Protein AF-K1T6I7-F1 (afdb_monomer)

Organism: NCBI:txid408170

Radius of gyration: 16.09 Å; Cα contacts (8 Å, |Δi|>4): 151; chains: 1; bounding box: 28×35×46 Å

Mean predicted aligned error: 3.29 Å

pLDDT: mean 95.18, std 3.19, range [79.69, 98.62]

Sequence (117 aa):
MKVIESTAREKKIPLATSESVNIDVIETTLKGSRFMFNGVEIDLPLSGDHQLENAKTALATLDMLRCNSLISITDEQIANGFAKAVNPARLELLSEKPIVLLDGAHNPNGIEALKSA

Nearest PDB structures (foldseek):
  1jbw-assembly1_A  TM=8.223E-01  e=5.815E-05  Lacticaseibacillus casei
  2gc5-assembly1_A  TM=6.948E-01  e=2.358E-05  Lacticaseibacillus casei
  2gc6-assembly1_A  TM=7.105E-01  e=4.213E-05  Lacticaseibacillus casei
  2gca-assembly1_A  TM=7.121E-01  e=5.452E-05  Lacticaseibacillus casei
  2gcb-assembly1_A  TM=6.946E-01  e=3.950E-05  Lacticaseibacillus casei

Secondary structure (DSSP, 8-state):
-HHHHHHHHHTT-----GGGS--EEEEEETTEEEEEETTEEEEE---SHHHHHHHHHHHHHHHHHHHTTS----HHHHHHHHTT---TTSSEEEEETTEEEE----SHHHHHHHHT-

InterPro domains:
  IPR001645 Folylpolyglutamate synthetase [PTHR11136] (1-115)
  IPR036565 Mur-like, catalytic domain superfamily [G3DSA:3.40.1190.10] (1-88)
  IPR036565 Mur-like, catalytic domain superfamily [SSF53623] (3-101)
  IPR036615 Mur ligase, C-terminal domain superfamily [G3DSA:3.90.190.20] (89-117)

Foldseek 3Di:
DVVVVVVCVVVVHDDDALVNFDWAWDDADLQFTWIDGPNDIATARAHFPVVVRVLSRVVRVVVVCVVVVVDDDDVVNVRVVNNPDDDPQCQHFPDVVVTDGGHPDDDPVSVVRVVRD

Structure (mmCIF, N/CA/C/O backbone):
data_AF-K1T6I7-F1
#
_entry.id   AF-K1T6I7-F1
#
loop_
_atom_site.group_PDB
_atom_site.id
_atom_site.type_symbol
_atom_site.label_atom_id
_atom_site.label_alt_id
_atom_site.label_comp_id
_atom_site.label_asym_id
_atom_site.label_entity_id
_atom_site.label_seq_id
_atom_site.pdbx_PDB_ins_code
_atom_site.Cartn_x
_atom_site.Cartn_y
_atom_site.Cartn_z
_atom_site.occupancy
_atom_site.B_iso_or_equiv
_atom_site.auth_seq_id
_atom_site.auth_comp_id
_atom_site.auth_asym_id
_atom_site.auth_atom_id
_atom_site.pdbx_PDB_model_num
ATOM 1 N N . MET A 1 1 ? 3.734 14.876 -11.855 1.00 79.69 1 MET A N 1
ATOM 2 C CA . MET A 1 1 ? 4.332 13.749 -12.600 1.00 79.69 1 MET A CA 1
ATOM 3 C C . MET A 1 1 ? 5.057 14.143 -13.897 1.00 79.69 1 MET A C 1
ATOM 5 O O . MET A 1 1 ? 6.075 13.531 -14.185 1.00 79.69 1 MET A O 1
ATOM 9 N N . LYS A 1 2 ? 4.639 15.198 -14.625 1.00 90.38 2 LYS A N 1
ATOM 10 C CA . LYS A 1 2 ? 5.217 15.614 -15.930 1.00 90.38 2 LYS A CA 1
ATOM 11 C C . LYS A 1 2 ? 6.748 15.558 -16.064 1.00 90.38 2 LYS A C 1
ATOM 13 O O . LYS A 1 2 ? 7.229 15.096 -17.087 1.00 90.38 2 LYS A O 1
ATOM 18 N N . VAL A 1 3 ? 7.502 16.009 -15.056 1.00 95.19 3 VAL A N 1
ATOM 19 C CA . VAL A 1 3 ? 8.980 16.006 -15.093 1.00 95.19 3 VAL A CA 1
ATOM 20 C C . VAL A 1 3 ? 9.553 14.584 -15.123 1.00 95.19 3 VAL A C 1
ATOM 22 O O . VAL A 1 3 ? 10.503 14.322 -15.855 1.00 95.19 3 VAL A O 1
ATOM 25 N N . ILE A 1 4 ? 8.977 13.653 -14.356 1.00 93.69 4 ILE A N 1
ATOM 26 C CA . ILE A 1 4 ? 9.432 12.254 -14.310 1.00 93.69 4 ILE A CA 1
ATOM 27 C C . ILE A 1 4 ? 9.141 11.579 -15.652 1.00 93.69 4 ILE A C 1
ATOM 29 O O . ILE A 1 4 ? 10.037 10.988 -16.247 1.00 93.69 4 ILE A O 1
ATOM 33 N N . GLU A 1 5 ? 7.922 11.741 -16.169 1.00 94.06 5 GLU A N 1
ATOM 34 C CA . GLU A 1 5 ? 7.509 11.194 -17.467 1.00 94.06 5 GLU A CA 1
ATOM 35 C C . GLU A 1 5 ? 8.353 11.735 -18.626 1.00 94.06 5 GLU A C 1
ATOM 37 O O . GLU A 1 5 ? 8.813 10.963 -19.471 1.00 94.06 5 GLU A O 1
ATOM 42 N N . SER A 1 6 ? 8.583 13.053 -18.671 1.00 95.94 6 SER A N 1
ATOM 43 C CA . SER A 1 6 ? 9.397 13.668 -19.722 1.00 95.94 6 SER A CA 1
ATOM 44 C C . SER A 1 6 ? 10.837 13.175 -19.660 1.00 95.94 6 SER A C 1
ATOM 46 O O . SER A 1 6 ? 11.400 12.816 -20.691 1.00 95.94 6 SER A O 1
ATOM 48 N N . THR A 1 7 ? 11.406 13.091 -18.454 1.00 96.88 7 THR A N 1
ATOM 49 C CA . THR A 1 7 ? 12.783 12.626 -18.247 1.00 96.88 7 THR A CA 1
ATOM 50 C C . THR A 1 7 ? 12.937 11.154 -18.620 1.00 96.88 7 THR A C 1
ATOM 52 O O . THR A 1 7 ? 13.898 10.794 -19.296 1.00 96.88 7 THR A O 1
ATOM 55 N N . ALA A 1 8 ? 11.993 10.294 -18.224 1.00 95.50 8 ALA A N 1
ATOM 56 C CA . ALA A 1 8 ? 12.005 8.878 -18.584 1.00 95.50 8 ALA A CA 1
ATOM 57 C C . ALA A 1 8 ? 11.946 8.696 -20.109 1.00 95.50 8 ALA A C 1
ATOM 59 O O . ALA A 1 8 ? 12.750 7.955 -20.676 1.00 95.50 8 ALA A O 1
ATOM 60 N N . ARG A 1 9 ? 11.072 9.452 -20.789 1.00 95.88 9 ARG A N 1
ATOM 61 C CA . ARG A 1 9 ? 10.961 9.448 -22.254 1.00 95.88 9 ARG A CA 1
ATOM 62 C C . ARG A 1 9 ? 12.247 9.912 -22.936 1.00 95.88 9 ARG A C 1
ATOM 64 O O . ARG A 1 9 ? 12.716 9.242 -23.851 1.00 95.88 9 ARG A O 1
ATOM 71 N N . GLU A 1 10 ? 12.819 11.030 -22.492 1.00 97.62 10 GLU A N 1
ATOM 72 C CA . GLU A 1 10 ? 14.065 11.582 -23.036 1.00 97.62 10 GLU A CA 1
ATOM 73 C C . GLU A 1 10 ? 15.227 10.594 -22.887 1.00 97.62 10 GLU A C 1
ATOM 75 O O . GLU A 1 10 ? 15.963 10.335 -23.840 1.00 97.62 10 GLU A O 1
ATOM 80 N N . LYS A 1 11 ? 15.342 9.972 -21.709 1.00 97.25 11 LYS A N 1
ATOM 81 C CA . LYS A 1 11 ? 16.374 8.972 -21.416 1.00 97.25 11 LYS A CA 1
ATOM 82 C C . LYS A 1 11 ? 16.074 7.584 -21.983 1.00 97.25 11 LYS A C 1
ATOM 84 O O . LYS A 1 11 ? 16.916 6.701 -21.850 1.00 97.25 11 LYS A O 1
ATOM 89 N N . LYS A 1 12 ? 14.911 7.387 -22.616 1.00 95.81 12 LYS A N 1
ATOM 90 C CA . LYS A 1 12 ? 14.432 6.093 -23.131 1.00 95.81 12 LYS A CA 1
ATOM 91 C C . LYS A 1 12 ? 14.399 5.001 -22.054 1.00 95.81 12 LYS A C 1
ATOM 93 O O . LYS A 1 12 ? 14.726 3.847 -22.318 1.00 95.81 12 LYS A O 1
ATOM 98 N N . ILE A 1 13 ? 14.014 5.379 -20.838 1.00 93.50 13 ILE A N 1
ATOM 99 C CA . ILE A 1 13 ? 13.862 4.473 -19.698 1.00 93.50 13 ILE A CA 1
ATOM 100 C C . ILE A 1 13 ? 12.371 4.134 -19.558 1.00 93.50 13 ILE A C 1
ATOM 102 O O . ILE A 1 13 ? 11.554 5.058 -19.519 1.00 93.50 13 ILE A O 1
ATOM 106 N N . PRO A 1 14 ? 11.991 2.844 -19.484 1.00 91.31 14 PRO A N 1
ATOM 107 C CA . PRO A 1 14 ? 10.618 2.452 -19.187 1.00 91.31 14 PRO A CA 1
ATOM 108 C C . PRO A 1 14 ? 10.143 3.036 -17.852 1.00 91.31 14 PRO A C 1
ATOM 110 O O . PRO A 1 14 ? 10.898 3.073 -16.882 1.00 91.31 14 PRO A O 1
ATOM 113 N N . LEU A 1 15 ? 8.885 3.465 -17.797 1.00 93.75 15 LEU A N 1
ATOM 114 C CA . LEU A 1 15 ? 8.255 4.005 -16.596 1.00 93.75 15 LEU A CA 1
ATOM 115 C C . LEU A 1 15 ? 6.952 3.248 -16.342 1.00 93.75 15 LEU A C 1
ATOM 117 O O . LEU A 1 15 ? 6.099 3.208 -17.226 1.00 93.75 15 LEU A O 1
ATOM 121 N N . ALA A 1 16 ? 6.805 2.695 -15.141 1.00 94.06 16 ALA A N 1
ATOM 122 C CA . ALA A 1 16 ? 5.530 2.220 -14.616 1.00 94.06 16 ALA A CA 1
ATOM 123 C C . ALA A 1 16 ? 5.057 3.140 -13.484 1.00 94.06 16 ALA A C 1
ATOM 125 O O . ALA A 1 16 ? 5.855 3.816 -12.828 1.00 94.06 16 ALA A O 1
ATOM 126 N N . THR A 1 17 ? 3.749 3.161 -13.267 1.00 94.94 17 THR A N 1
ATOM 127 C CA . THR A 1 17 ? 3.069 3.926 -12.213 1.00 94.94 17 THR A CA 1
ATOM 128 C C . THR A 1 17 ? 2.121 3.006 -11.446 1.00 94.94 17 THR A C 1
ATOM 130 O O . THR A 1 17 ? 1.935 1.853 -11.835 1.00 94.94 17 THR A O 1
ATOM 133 N N . SER A 1 18 ? 1.481 3.497 -10.379 1.00 94.06 18 SER A N 1
ATOM 134 C CA . SER A 1 18 ? 0.440 2.719 -9.691 1.00 94.06 18 SER A CA 1
ATOM 135 C C . SER A 1 18 ? -0.717 2.336 -10.623 1.00 94.06 18 SER A C 1
ATOM 137 O O . SER A 1 18 ? -1.321 1.289 -10.436 1.00 94.06 18 SER A O 1
ATOM 139 N N . GLU A 1 19 ? -0.984 3.119 -11.671 1.00 93.81 19 GLU A N 1
ATOM 140 C CA . GLU A 1 19 ? -1.987 2.817 -12.706 1.00 93.81 19 GLU A CA 1
ATOM 141 C C . GLU A 1 19 ? -1.586 1.651 -13.625 1.00 93.81 19 GLU A C 1
ATOM 143 O O . GLU A 1 19 ? -2.420 1.124 -14.354 1.00 93.81 19 GLU A O 1
ATOM 148 N N . SER A 1 20 ? -0.316 1.232 -13.608 1.00 93.94 20 SER A N 1
ATOM 149 C CA . SER A 1 20 ? 0.156 0.071 -14.379 1.00 93.94 20 SER A CA 1
ATOM 150 C C . SER A 1 20 ? -0.270 -1.267 -13.767 1.00 93.94 20 SER A C 1
ATOM 152 O O . SER A 1 20 ? -0.081 -2.304 -14.398 1.00 93.94 20 SER A O 1
ATOM 154 N N . VAL A 1 21 ? -0.831 -1.250 -12.553 1.00 96.12 21 VAL A N 1
ATOM 155 C CA . VAL A 1 21 ? -1.298 -2.430 -11.824 1.00 96.12 21 VAL A CA 1
ATOM 156 C C . VAL A 1 21 ? -2.748 -2.237 -11.400 1.00 96.12 21 VAL A C 1
ATOM 158 O O . VAL A 1 21 ? -3.125 -1.193 -10.867 1.00 96.12 21 VAL A O 1
ATOM 161 N N . ASN A 1 22 ? -3.545 -3.285 -11.591 1.00 95.88 22 ASN A N 1
ATOM 162 C CA . ASN A 1 22 ? -4.906 -3.361 -11.080 1.00 95.88 22 ASN A CA 1
ATOM 163 C C . ASN A 1 22 ? -4.948 -4.275 -9.856 1.00 95.88 22 ASN A C 1
ATOM 165 O O . ASN A 1 22 ? -4.318 -5.333 -9.842 1.00 95.88 22 ASN A O 1
ATOM 169 N N . ILE A 1 23 ? -5.709 -3.851 -8.853 1.00 97.69 23 ILE A N 1
ATOM 170 C CA . ILE A 1 23 ? -6.059 -4.649 -7.682 1.00 97.69 23 ILE A CA 1
ATOM 171 C C . ILE A 1 23 ? -7.567 -4.555 -7.475 1.00 97.69 23 ILE A C 1
ATOM 173 O O . ILE A 1 23 ? -8.148 -3.490 -7.696 1.00 97.69 23 ILE A O 1
ATOM 177 N N . ASP A 1 24 ? -8.181 -5.636 -7.010 1.00 97.88 24 ASP A N 1
ATOM 178 C CA . ASP A 1 24 ? -9.593 -5.629 -6.626 1.00 97.88 24 ASP A CA 1
ATOM 179 C C . ASP A 1 24 ? -9.684 -5.582 -5.103 1.00 97.88 24 ASP A C 1
ATOM 181 O O . ASP A 1 24 ? -9.374 -6.561 -4.422 1.00 97.88 24 ASP A O 1
ATOM 185 N N . VAL A 1 25 ? -10.060 -4.428 -4.550 1.00 97.88 25 VAL A N 1
ATOM 186 C CA . VAL A 1 25 ? -10.167 -4.249 -3.096 1.00 97.88 25 VAL A CA 1
ATOM 187 C C . VAL A 1 25 ? -11.340 -5.070 -2.563 1.00 97.88 25 VAL A C 1
ATOM 189 O O . VAL A 1 25 ? -12.473 -4.915 -3.014 1.00 97.88 25 VAL A O 1
ATOM 192 N N . ILE A 1 26 ? -11.057 -5.934 -1.589 1.00 97.94 26 ILE A N 1
ATOM 193 C CA . ILE A 1 26 ? -12.041 -6.781 -0.907 1.00 97.94 26 ILE A CA 1
ATOM 194 C C . ILE A 1 26 ? -12.560 -6.067 0.343 1.00 97.94 26 ILE A C 1
ATOM 196 O O . ILE A 1 26 ? -13.765 -6.033 0.587 1.00 97.94 26 ILE A O 1
ATOM 200 N N . GLU A 1 27 ? -11.651 -5.518 1.151 1.00 96.81 27 GLU A N 1
ATOM 201 C CA . GLU A 1 27 ? -11.970 -4.940 2.456 1.00 96.81 27 GLU A CA 1
ATOM 202 C C . GLU A 1 27 ? -10.940 -3.879 2.857 1.00 96.81 27 GLU A C 1
ATOM 204 O O . GLU A 1 27 ? -9.748 -4.049 2.609 1.00 96.81 27 GLU A O 1
ATOM 209 N N . THR A 1 28 ? -11.398 -2.832 3.547 1.00 95.62 28 THR A N 1
ATOM 210 C CA . THR A 1 28 ? -10.549 -1.826 4.199 1.00 95.62 28 THR A CA 1
ATOM 211 C C . THR A 1 28 ? -11.052 -1.594 5.623 1.00 95.62 28 THR A C 1
ATOM 213 O O . THR A 1 28 ? -12.247 -1.401 5.848 1.00 95.62 28 THR A O 1
ATOM 216 N N . THR A 1 29 ? -10.143 -1.608 6.597 1.00 94.75 29 THR A N 1
ATOM 217 C CA . THR A 1 29 ? -10.419 -1.415 8.028 1.00 94.75 29 THR A CA 1
ATOM 218 C C . THR A 1 29 ? -9.336 -0.549 8.682 1.00 94.75 29 THR A C 1
ATOM 220 O O . THR A 1 29 ? -8.295 -0.274 8.087 1.00 94.75 29 THR A O 1
ATOM 223 N N . LEU A 1 30 ? -9.516 -0.202 9.962 1.00 93.12 30 LEU A N 1
ATOM 224 C CA . LEU A 1 30 ? -8.475 0.449 10.776 1.00 93.12 30 LEU A CA 1
ATOM 225 C C . LEU A 1 30 ? -7.241 -0.434 11.042 1.00 93.12 30 LEU A C 1
ATOM 227 O O . LEU A 1 30 ? -6.261 0.045 11.602 1.00 93.12 30 LEU A O 1
ATOM 231 N N . LYS A 1 31 ? -7.289 -1.726 10.696 1.00 93.94 31 LYS A N 1
ATOM 232 C CA . LYS A 1 31 ? -6.171 -2.671 10.864 1.00 93.94 31 LYS A CA 1
ATOM 233 C C . LYS A 1 31 ? -5.418 -2.942 9.565 1.00 93.94 31 LYS A C 1
ATOM 235 O O . LYS A 1 31 ? -4.395 -3.617 9.595 1.00 93.94 31 LYS A O 1
ATOM 240 N N . GLY A 1 32 ? -5.929 -2.454 8.439 1.00 96.00 32 GLY A N 1
ATOM 241 C CA . GLY A 1 32 ? -5.380 -2.752 7.128 1.00 96.00 32 GLY A CA 1
ATOM 242 C C . GLY A 1 32 ? -6.446 -3.009 6.078 1.00 96.00 32 GLY A C 1
ATOM 243 O O . GLY A 1 32 ? -7.638 -2.801 6.311 1.00 96.00 32 GLY A O 1
ATOM 244 N N . SER A 1 33 ? -5.990 -3.480 4.926 1.00 97.31 33 SER A N 1
ATOM 245 C CA . SER A 1 33 ? -6.805 -3.753 3.748 1.00 97.31 33 SER A CA 1
ATOM 246 C C . SER A 1 33 ? -6.520 -5.152 3.201 1.00 97.31 33 SER A C 1
ATOM 248 O O . SER A 1 33 ? -5.421 -5.677 3.374 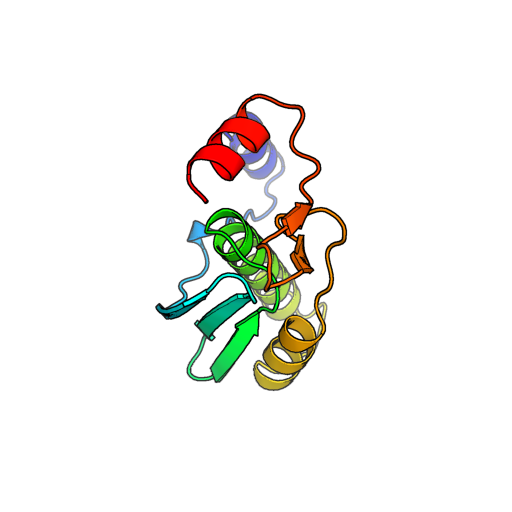1.00 97.31 33 SER A O 1
ATOM 250 N N . ARG A 1 34 ? -7.491 -5.731 2.494 1.00 98.25 34 ARG A N 1
ATOM 251 C CA . ARG A 1 34 ? -7.332 -6.951 1.694 1.00 98.25 34 ARG A CA 1
ATOM 252 C C . ARG A 1 34 ? -7.747 -6.695 0.259 1.00 98.25 34 ARG A C 1
ATOM 254 O O . ARG A 1 34 ? -8.742 -6.010 0.016 1.00 98.25 34 ARG A O 1
ATOM 261 N N . PHE A 1 35 ? -7.003 -7.248 -0.689 1.00 98.44 35 PHE A N 1
ATOM 262 C CA . PHE A 1 35 ? -7.281 -7.089 -2.114 1.00 98.44 35 PHE A CA 1
ATOM 263 C C . PHE A 1 35 ? -6.782 -8.286 -2.931 1.00 98.44 35 PHE A C 1
ATOM 265 O O . PHE A 1 35 ? -5.901 -9.022 -2.492 1.00 98.44 35 PHE A O 1
ATOM 272 N N . MET A 1 36 ? -7.325 -8.467 -4.135 1.00 98.38 36 MET A N 1
ATOM 273 C CA . MET A 1 36 ? -6.840 -9.449 -5.105 1.00 98.38 36 MET A CA 1
ATOM 274 C C . MET A 1 36 ? -5.789 -8.835 -6.026 1.00 98.38 36 MET A C 1
ATOM 276 O O . MET A 1 36 ? -5.961 -7.723 -6.526 1.00 98.38 36 MET A O 1
ATOM 280 N N . PHE A 1 37 ? -4.736 -9.597 -6.308 1.00 97.88 37 PHE A N 1
ATOM 281 C CA . PHE A 1 37 ? -3.733 -9.303 -7.328 1.00 97.88 37 PHE A CA 1
ATOM 282 C C . PHE A 1 37 ? -3.375 -10.600 -8.063 1.00 97.88 37 PHE A C 1
ATOM 284 O O . PHE A 1 37 ? -2.992 -11.581 -7.432 1.00 97.88 37 PHE A O 1
ATOM 291 N N . ASN A 1 38 ? -3.540 -10.630 -9.390 1.00 95.56 38 ASN A N 1
ATOM 292 C CA . ASN A 1 38 ? -3.282 -11.810 -10.233 1.00 95.56 38 ASN A CA 1
ATOM 293 C C . ASN A 1 38 ? -3.939 -13.120 -9.739 1.00 95.56 38 ASN A C 1
ATOM 295 O O . ASN A 1 38 ? -3.395 -14.208 -9.904 1.00 95.56 38 ASN A O 1
ATOM 299 N N . GLY A 1 39 ? -5.127 -13.031 -9.134 1.00 96.56 39 GLY A N 1
ATOM 300 C CA . GLY A 1 39 ? -5.834 -14.197 -8.592 1.00 96.56 39 GLY A CA 1
ATOM 301 C C . GLY A 1 39 ? -5.332 -14.680 -7.226 1.00 96.56 39 GLY A C 1
ATOM 302 O O . GLY A 1 39 ? -5.851 -15.672 -6.719 1.00 96.56 39 GLY A O 1
ATOM 303 N N . VAL A 1 40 ? -4.384 -13.971 -6.610 1.00 97.81 40 VAL A N 1
ATOM 304 C CA . VAL A 1 40 ? -3.907 -14.204 -5.242 1.00 97.81 40 VAL A CA 1
ATOM 305 C C . VAL A 1 40 ? -4.473 -13.126 -4.318 1.00 97.81 40 VAL A C 1
ATOM 307 O O . VAL A 1 40 ? -4.447 -11.939 -4.643 1.00 97.81 40 VAL A O 1
ATOM 310 N N . GLU A 1 41 ? -4.996 -13.539 -3.166 1.00 98.50 41 GLU A N 1
ATOM 311 C CA . GLU A 1 41 ? -5.435 -12.622 -2.112 1.00 98.50 41 GLU A CA 1
ATOM 312 C C . GLU A 1 41 ? -4.221 -12.100 -1.332 1.00 98.50 41 GLU A C 1
ATOM 314 O O . GLU A 1 41 ? -3.339 -12.871 -0.946 1.00 98.50 41 GLU A O 1
ATOM 319 N N . ILE A 1 42 ? -4.168 -10.786 -1.113 1.00 98.62 42 ILE A N 1
ATOM 320 C CA . ILE A 1 42 ? -3.086 -10.105 -0.404 1.00 98.62 42 ILE A CA 1
ATOM 321 C C . ILE A 1 42 ? -3.642 -9.373 0.817 1.00 98.62 42 ILE A C 1
ATOM 323 O O . ILE A 1 42 ? -4.498 -8.494 0.695 1.00 98.62 42 ILE A O 1
ATOM 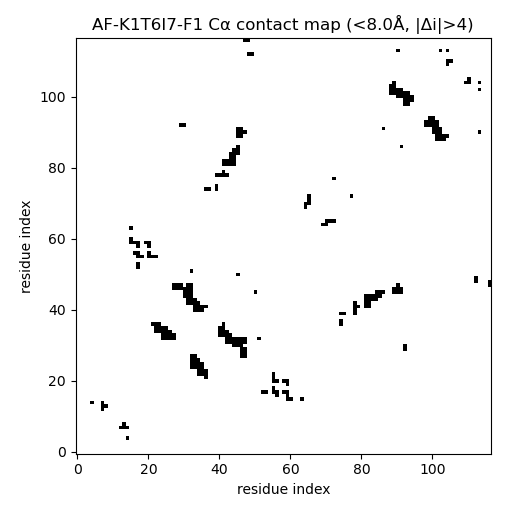327 N N . ASP A 1 43 ? -3.079 -9.696 1.981 1.00 98.44 43 ASP A N 1
ATOM 328 C CA . ASP A 1 43 ? -3.232 -8.935 3.218 1.00 98.44 43 ASP A CA 1
ATOM 329 C C . ASP A 1 43 ? -2.229 -7.776 3.264 1.00 98.44 43 ASP A C 1
ATOM 331 O O . ASP A 1 43 ? -1.016 -7.972 3.156 1.00 98.44 43 ASP A O 1
ATOM 335 N N . LEU A 1 44 ? -2.728 -6.561 3.483 1.00 98.06 44 LEU A N 1
ATOM 336 C CA . LEU A 1 44 ? -1.931 -5.364 3.727 1.00 98.06 44 LEU A CA 1
ATOM 337 C C . LEU A 1 44 ? -2.279 -4.817 5.117 1.00 98.06 44 LEU A C 1
ATOM 339 O O . LEU A 1 44 ? -3.286 -4.121 5.251 1.00 98.06 44 LEU A O 1
ATOM 343 N N . PRO A 1 45 ? -1.457 -5.049 6.155 1.00 96.88 45 PRO A N 1
ATOM 344 C CA . PRO A 1 45 ? -1.723 -4.592 7.523 1.00 96.88 45 PRO A CA 1
ATOM 345 C C . PRO A 1 45 ? -1.433 -3.087 7.715 1.00 96.88 45 PRO A C 1
ATOM 347 O O . PRO A 1 45 ? -0.912 -2.666 8.743 1.00 96.88 45 PRO A O 1
ATOM 350 N N . LEU A 1 46 ? -1.727 -2.270 6.697 1.00 95.50 46 LEU A N 1
ATOM 351 C CA . LEU A 1 46 ? -1.593 -0.815 6.683 1.00 95.50 46 LEU A CA 1
ATOM 352 C C . LEU A 1 46 ? -2.921 -0.213 6.210 1.00 95.50 46 LEU A C 1
ATOM 354 O O . LEU A 1 46 ? -3.428 -0.572 5.145 1.00 95.50 46 LEU A O 1
ATOM 358 N N . SER A 1 47 ? -3.506 0.667 7.017 1.00 92.56 47 SER A N 1
ATOM 359 C CA . SER A 1 47 ? -4.817 1.269 6.756 1.00 92.56 47 SER A CA 1
ATOM 360 C C . SER A 1 47 ? -4.733 2.559 5.940 1.00 92.56 47 SER A C 1
ATOM 362 O O . SER A 1 47 ? -3.727 3.270 5.970 1.00 92.56 47 SER A O 1
ATOM 364 N N . GLY A 1 48 ? -5.837 2.890 5.269 1.00 90.56 48 GLY A N 1
ATOM 365 C CA . GLY A 1 48 ? -6.020 4.117 4.494 1.00 90.56 48 GLY A CA 1
ATOM 366 C C . GLY A 1 48 ? -5.750 3.942 2.999 1.00 90.56 48 GLY A C 1
ATOM 367 O O . GLY A 1 48 ? -4.826 3.239 2.591 1.00 90.56 48 GLY A O 1
ATOM 368 N N . ASP A 1 49 ? -6.528 4.643 2.172 1.00 90.75 49 ASP A N 1
ATOM 369 C CA . ASP A 1 49 ? -6.500 4.517 0.704 1.00 90.75 49 ASP A CA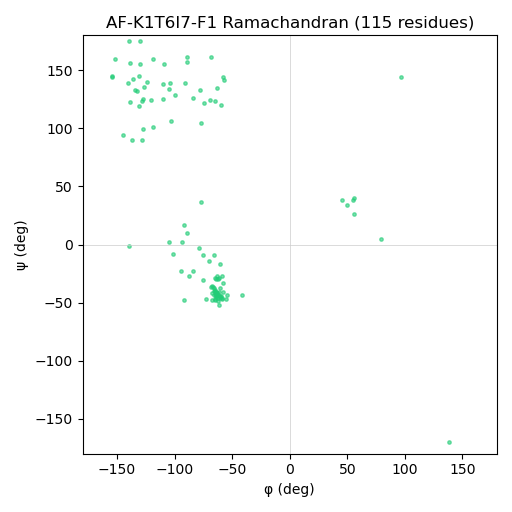 1
ATOM 370 C C . ASP A 1 49 ? -5.121 4.802 0.098 1.00 90.75 49 ASP A C 1
ATOM 37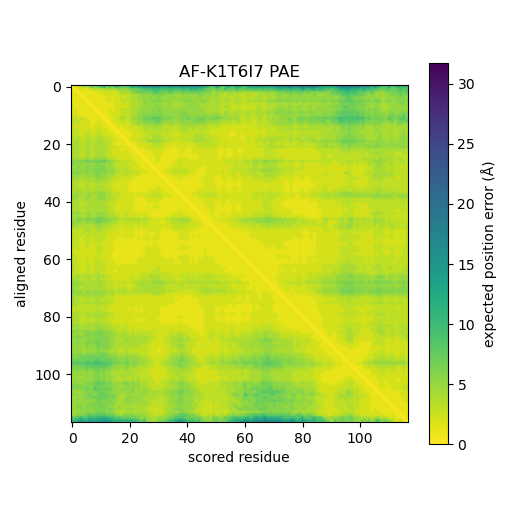2 O O . ASP A 1 49 ? -4.692 4.180 -0.873 1.00 90.75 49 ASP A O 1
ATOM 376 N N . HIS A 1 50 ? -4.365 5.707 0.717 1.00 90.50 50 HIS A N 1
ATOM 377 C CA . HIS A 1 50 ? -3.004 6.012 0.291 1.00 90.50 50 HIS A CA 1
ATOM 378 C C . HIS A 1 50 ? -2.054 4.807 0.428 1.00 90.50 50 HIS A C 1
ATOM 380 O O . HIS A 1 50 ? -1.083 4.710 -0.322 1.00 90.50 50 HIS A O 1
ATOM 386 N N . GLN A 1 51 ? -2.319 3.873 1.350 1.00 93.69 51 GLN A N 1
ATOM 387 C CA . GLN A 1 51 ? -1.528 2.647 1.478 1.00 93.69 51 GLN A CA 1
ATOM 388 C C . GLN A 1 51 ? -1.846 1.640 0.372 1.00 93.69 51 GLN A C 1
ATOM 390 O O . GLN A 1 51 ? -0.935 0.943 -0.071 1.00 93.69 51 GLN A O 1
ATOM 395 N N . LEU A 1 52 ? -3.077 1.615 -0.149 1.00 95.88 52 LEU A N 1
ATOM 396 C CA . LEU A 1 52 ? -3.412 0.843 -1.350 1.00 95.88 52 LEU A CA 1
ATOM 397 C C . LEU A 1 52 ? -2.679 1.390 -2.586 1.00 95.88 52 LEU A C 1
ATOM 399 O O . LEU A 1 52 ? -2.126 0.618 -3.368 1.00 95.88 52 LEU A O 1
ATOM 403 N N . GLU A 1 53 ? -2.572 2.714 -2.733 1.00 95.00 53 GLU A N 1
ATOM 404 C CA . GLU A 1 53 ? -1.771 3.322 -3.810 1.00 95.00 53 GLU A CA 1
ATOM 405 C C . GLU A 1 53 ? -0.264 3.047 -3.659 1.00 95.00 53 GLU A C 1
ATOM 407 O O . GLU A 1 53 ? 0.432 2.772 -4.646 1.00 95.00 53 GLU A O 1
ATOM 412 N N . ASN A 1 54 ? 0.250 3.035 -2.424 1.00 95.31 54 ASN A N 1
ATOM 413 C CA . ASN A 1 54 ? 1.618 2.590 -2.148 1.00 95.31 54 ASN A CA 1
ATOM 414 C C . ASN A 1 54 ? 1.809 1.111 -2.515 1.00 95.31 54 ASN A C 1
ATOM 416 O O . ASN A 1 54 ? 2.819 0.759 -3.126 1.00 95.31 54 ASN A O 1
ATOM 420 N N . ALA A 1 55 ? 0.836 0.252 -2.195 1.00 97.44 55 ALA A N 1
ATOM 421 C CA . ALA A 1 55 ? 0.873 -1.163 -2.542 1.00 97.44 55 ALA A CA 1
ATOM 422 C C . ALA A 1 55 ? 0.883 -1.373 -4.062 1.00 97.44 55 ALA A C 1
ATOM 424 O O . ALA A 1 55 ? 1.747 -2.089 -4.564 1.00 97.44 55 ALA A O 1
ATOM 425 N N . LYS A 1 56 ? 0.027 -0.670 -4.815 1.00 98.25 56 LYS A N 1
ATOM 426 C CA . LYS A 1 56 ? 0.048 -0.676 -6.290 1.00 98.25 56 LYS A CA 1
ATOM 427 C C . LYS A 1 56 ? 1.396 -0.226 -6.851 1.00 98.25 56 LYS A C 1
ATOM 429 O O . LYS A 1 56 ? 1.909 -0.835 -7.784 1.00 98.25 56 LYS A O 1
ATOM 434 N N . THR A 1 57 ? 2.005 0.803 -6.263 1.00 97.38 57 THR A N 1
ATOM 435 C CA . THR A 1 57 ? 3.342 1.276 -6.666 1.00 97.38 57 THR A CA 1
ATOM 436 C C . THR A 1 57 ? 4.421 0.214 -6.423 1.00 97.38 57 THR A C 1
ATOM 438 O O . THR A 1 57 ? 5.282 -0.013 -7.279 1.00 97.38 57 THR A O 1
ATOM 441 N N . ALA A 1 58 ? 4.371 -0.471 -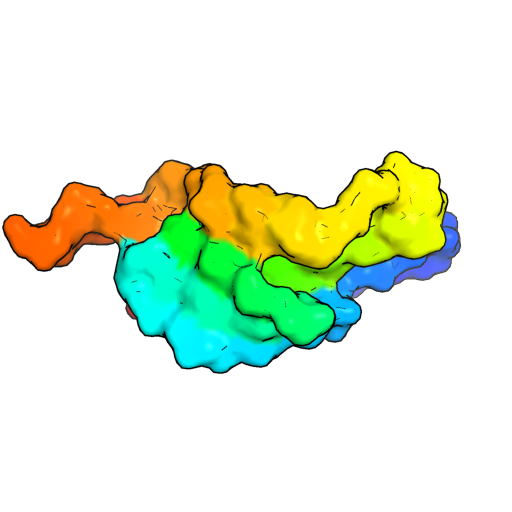5.278 1.00 97.94 58 ALA A N 1
ATOM 442 C CA . ALA A 1 58 ? 5.270 -1.579 -4.972 1.00 97.94 58 ALA A CA 1
ATOM 443 C C . ALA A 1 58 ? 5.062 -2.759 -5.937 1.00 97.94 58 ALA A C 1
ATOM 445 O O . ALA A 1 58 ? 6.038 -3.256 -6.493 1.00 97.94 58 ALA A O 1
ATOM 446 N N . LEU A 1 59 ? 3.814 -3.149 -6.212 1.00 98.31 59 LEU A N 1
ATOM 447 C CA . LEU A 1 59 ? 3.482 -4.1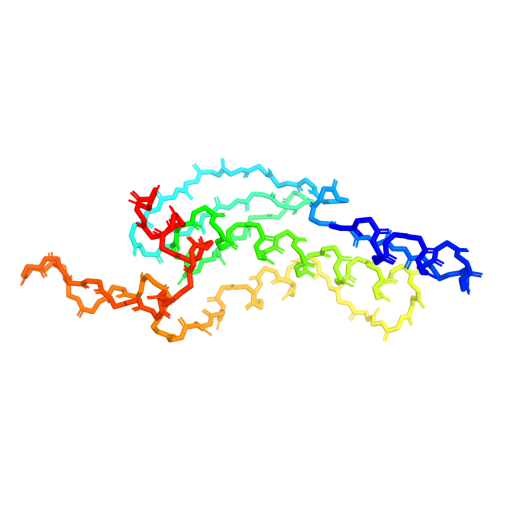97 -7.183 1.00 98.31 59 LEU A CA 1
ATOM 448 C C . LEU A 1 59 ? 3.994 -3.855 -8.587 1.00 98.31 59 LEU A C 1
ATOM 450 O O . LEU A 1 59 ? 4.681 -4.671 -9.193 1.00 98.31 59 LEU A O 1
ATOM 454 N N . ALA A 1 60 ? 3.776 -2.623 -9.059 1.00 97.75 60 ALA A N 1
ATOM 455 C CA . ALA A 1 60 ? 4.269 -2.170 -10.361 1.00 97.75 60 ALA A CA 1
ATOM 456 C C . ALA A 1 60 ? 5.802 -2.239 -10.447 1.00 97.75 60 ALA A C 1
ATOM 458 O O . ALA A 1 60 ? 6.367 -2.608 -11.478 1.00 97.75 60 ALA A O 1
ATOM 459 N N . THR A 1 61 ? 6.487 -1.928 -9.343 1.00 97.56 61 THR A N 1
ATOM 460 C CA . THR A 1 61 ? 7.946 -2.056 -9.244 1.00 97.56 61 THR A CA 1
ATOM 461 C C . THR A 1 61 ? 8.382 -3.519 -9.340 1.00 97.56 61 THR A C 1
ATOM 463 O O . THR A 1 61 ? 9.302 -3.837 -10.094 1.00 97.56 61 THR A O 1
ATOM 466 N N . LEU A 1 62 ? 7.722 -4.422 -8.608 1.00 97.50 62 LEU A N 1
ATOM 467 C CA . LEU A 1 62 ? 8.024 -5.855 -8.631 1.00 97.50 62 LEU A CA 1
ATOM 468 C C . LEU A 1 62 ? 7.774 -6.461 -10.017 1.00 97.50 62 LEU A C 1
ATOM 470 O O . LEU A 1 62 ? 8.627 -7.200 -10.512 1.00 97.50 62 LEU A O 1
ATOM 474 N N . ASP A 1 63 ? 6.679 -6.085 -10.679 1.00 95.88 63 ASP A N 1
ATOM 475 C CA . ASP A 1 63 ? 6.383 -6.494 -12.053 1.00 95.88 63 ASP A CA 1
ATOM 476 C C . ASP A 1 63 ? 7.448 -6.006 -13.032 1.00 95.88 63 ASP A C 1
ATOM 478 O O . ASP A 1 63 ? 7.937 -6.790 -13.845 1.00 95.88 63 ASP A O 1
ATOM 482 N N . MET A 1 64 ? 7.888 -4.746 -12.930 1.00 95.62 64 MET A N 1
ATOM 483 C CA . MET A 1 64 ? 8.986 -4.246 -13.759 1.00 95.62 64 MET A CA 1
ATOM 484 C C . MET A 1 64 ? 10.274 -5.049 -13.553 1.00 95.62 64 MET A C 1
ATOM 486 O O . MET A 1 64 ? 10.918 -5.431 -14.533 1.00 95.62 64 MET A O 1
ATOM 490 N N . LEU A 1 65 ? 10.664 -5.320 -12.305 1.00 96.19 65 LEU A N 1
ATOM 491 C CA . LEU A 1 65 ? 11.874 -6.090 -12.005 1.00 96.19 65 LEU A CA 1
ATOM 492 C C . LEU A 1 65 ? 11.773 -7.530 -12.531 1.00 96.19 65 LEU A C 1
ATOM 494 O O . LEU A 1 65 ? 12.733 -8.042 -13.113 1.00 96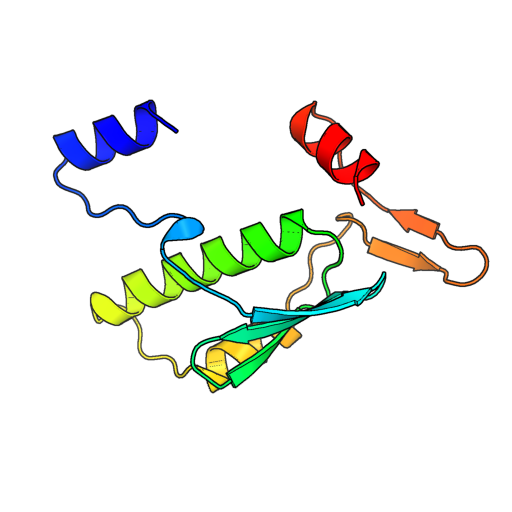.19 65 LEU A O 1
ATOM 498 N N . ARG A 1 66 ? 10.604 -8.161 -12.374 1.00 95.69 66 ARG A N 1
ATOM 499 C CA . ARG A 1 66 ? 10.311 -9.515 -12.856 1.00 95.69 66 ARG A CA 1
ATOM 500 C C . ARG A 1 66 ? 10.333 -9.589 -14.384 1.00 95.69 66 ARG A C 1
ATOM 502 O O . ARG A 1 66 ? 11.028 -10.437 -14.936 1.00 95.69 66 ARG A O 1
ATOM 509 N N . CYS A 1 67 ? 9.670 -8.662 -15.076 1.00 93.31 67 CYS A N 1
ATOM 510 C CA . CYS A 1 67 ? 9.652 -8.585 -16.543 1.00 93.31 67 CYS A CA 1
ATOM 511 C C . CYS A 1 67 ? 11.045 -8.352 -17.148 1.00 93.31 67 CYS A C 1
ATOM 513 O O . CYS A 1 67 ? 11.318 -8.801 -18.258 1.00 93.31 67 CYS A O 1
ATOM 515 N N . ASN A 1 68 ? 11.947 -7.693 -16.414 1.00 94.31 68 ASN A N 1
ATOM 516 C CA . ASN A 1 68 ? 13.344 -7.507 -16.819 1.00 94.31 68 ASN A CA 1
ATOM 517 C C . ASN A 1 68 ? 14.274 -8.638 -16.344 1.00 94.31 68 ASN A C 1
ATOM 519 O O . ASN A 1 68 ? 15.491 -8.514 -16.463 1.00 94.31 68 ASN A O 1
ATOM 523 N N . SER A 1 69 ? 13.727 -9.742 -15.817 1.00 96.12 69 SER A N 1
ATOM 524 C CA . SER A 1 69 ? 14.489 -10.899 -15.319 1.00 96.12 69 SER A CA 1
ATOM 525 C C . SER A 1 69 ? 15.526 -10.552 -14.238 1.00 96.12 69 SER A C 1
ATOM 527 O O . SER A 1 69 ? 16.521 -11.255 -14.077 1.00 96.12 69 SER A O 1
ATOM 529 N N . LEU A 1 70 ? 15.308 -9.462 -13.491 1.00 97.56 70 LEU A N 1
ATOM 530 C CA . LEU A 1 70 ? 16.207 -9.019 -12.417 1.00 97.56 70 LEU A CA 1
ATOM 531 C C . LEU A 1 70 ? 15.929 -9.741 -11.096 1.00 97.56 70 LEU A C 1
ATOM 533 O O . LEU A 1 70 ? 16.805 -9.819 -10.237 1.00 97.56 70 LEU A O 1
ATOM 537 N N . ILE A 1 71 ? 14.712 -10.260 -10.935 1.00 97.50 71 ILE A N 1
ATOM 538 C CA . ILE A 1 71 ? 14.272 -11.039 -9.778 1.00 97.50 71 ILE A CA 1
ATOM 539 C C . ILE A 1 71 ? 13.414 -12.217 -10.241 1.00 97.50 71 ILE A C 1
ATOM 541 O O . ILE A 1 71 ? 12.790 -12.164 -11.300 1.00 97.50 71 ILE A O 1
ATOM 545 N N . SER A 1 72 ? 13.347 -13.257 -9.412 1.00 97.31 72 SER A N 1
ATOM 546 C CA . SER A 1 72 ? 12.430 -14.384 -9.581 1.00 97.31 72 SER A CA 1
ATOM 547 C C . SER A 1 72 ? 11.6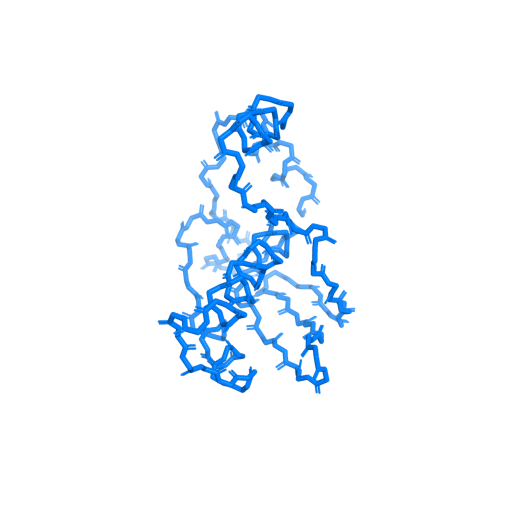56 -14.574 -8.281 1.00 97.31 72 SER A C 1
ATOM 549 O O . SER A 1 72 ? 12.196 -15.101 -7.309 1.00 97.31 72 SER A O 1
ATOM 551 N N . ILE A 1 73 ? 10.425 -14.062 -8.252 1.00 96.94 73 ILE A N 1
ATOM 552 C CA . ILE A 1 73 ? 9.499 -14.173 -7.121 1.00 96.94 73 ILE A CA 1
ATOM 553 C C . ILE A 1 73 ? 8.100 -14.531 -7.631 1.00 96.94 73 ILE A C 1
ATOM 555 O O . ILE A 1 73 ? 7.685 -14.061 -8.697 1.00 96.94 73 ILE A O 1
ATOM 559 N N . THR A 1 74 ? 7.384 -15.366 -6.883 1.00 97.62 74 THR A N 1
ATOM 560 C CA . THR A 1 74 ? 6.001 -15.756 -7.194 1.00 97.62 74 THR A CA 1
ATOM 561 C C . THR A 1 74 ? 4.994 -14.792 -6.570 1.00 97.62 74 THR A C 1
ATOM 563 O O . THR A 1 74 ? 5.323 -14.069 -5.626 1.00 97.62 74 THR A O 1
ATOM 566 N N . ASP A 1 75 ? 3.755 -14.795 -7.063 1.00 97.75 75 ASP A N 1
ATOM 567 C CA . ASP A 1 75 ? 2.690 -13.945 -6.515 1.00 97.75 75 ASP A CA 1
ATOM 568 C C . ASP A 1 75 ? 2.358 -14.327 -5.056 1.00 97.75 75 ASP A C 1
ATOM 570 O O . ASP A 1 75 ? 2.075 -13.459 -4.232 1.00 97.75 75 ASP A O 1
ATOM 574 N N . GLU A 1 76 ? 2.533 -15.594 -4.662 1.00 98.25 76 GLU A N 1
ATOM 575 C CA . GLU A 1 76 ? 2.414 -16.030 -3.264 1.00 98.25 76 GLU A CA 1
ATOM 576 C C . GLU A 1 76 ? 3.544 -15.477 -2.388 1.00 98.25 76 GLU A C 1
ATOM 578 O O . GLU A 1 76 ? 3.328 -15.141 -1.223 1.00 98.25 76 GLU A O 1
ATOM 583 N N . GLN A 1 77 ? 4.771 -15.374 -2.910 1.00 98.31 77 GLN A N 1
ATOM 584 C CA . GLN A 1 77 ? 5.871 -14.740 -2.176 1.00 98.31 77 GLN A CA 1
ATOM 585 C C . GLN A 1 77 ? 5.628 -13.239 -2.003 1.00 98.31 77 GLN A C 1
ATOM 587 O O . GLN A 1 77 ? 5.944 -12.696 -0.944 1.00 98.31 77 GLN A O 1
ATOM 592 N N . ILE A 1 78 ? 5.030 -12.592 -3.007 1.00 98.31 78 ILE A N 1
ATOM 593 C CA . ILE A 1 78 ? 4.586 -11.198 -2.931 1.00 98.31 78 ILE A CA 1
ATOM 594 C C . ILE A 1 78 ? 3.526 -11.046 -1.835 1.00 98.31 78 ILE A C 1
ATOM 596 O O . ILE A 1 78 ? 3.722 -10.239 -0.925 1.00 98.31 78 ILE A O 1
ATOM 600 N N . ALA A 1 79 ? 2.468 -11.863 -1.852 1.00 98.56 79 ALA A N 1
ATOM 601 C CA . ALA A 1 79 ? 1.414 -11.853 -0.835 1.00 98.56 79 ALA A CA 1
ATOM 602 C C . ALA A 1 79 ? 1.980 -12.034 0.586 1.00 98.56 79 ALA A C 1
ATOM 604 O O . ALA A 1 79 ? 1.711 -11.237 1.484 1.00 98.56 79 ALA A O 1
ATOM 605 N N . ASN A 1 80 ? 2.869 -13.017 0.768 1.00 98.44 80 ASN A N 1
ATOM 606 C CA . ASN A 1 80 ? 3.560 -13.258 2.037 1.00 98.44 80 ASN A CA 1
ATOM 607 C C . ASN A 1 80 ? 4.459 -12.091 2.481 1.00 98.44 80 ASN A C 1
ATOM 609 O O . ASN A 1 80 ? 4.708 -11.929 3.678 1.00 98.44 80 ASN A O 1
ATOM 613 N N . GLY A 1 81 ? 5.004 -11.321 1.537 1.00 98.31 81 GLY A N 1
ATOM 614 C CA . GLY A 1 81 ? 5.791 -10.122 1.813 1.00 98.31 81 GLY A CA 1
ATOM 615 C C . GLY A 1 81 ? 4.918 -8.964 2.292 1.00 98.31 81 GLY A C 1
ATOM 616 O O . GLY A 1 81 ? 5.227 -8.349 3.311 1.00 98.31 81 GLY A O 1
ATOM 617 N N . PHE A 1 82 ? 3.803 -8.713 1.602 1.00 98.44 82 PHE A N 1
ATOM 618 C CA . PHE A 1 82 ? 2.832 -7.678 1.966 1.00 98.44 82 PHE A CA 1
ATOM 619 C C . PHE A 1 82 ? 2.203 -7.913 3.341 1.00 98.44 82 PHE A C 1
ATOM 621 O O . PHE A 1 82 ? 2.154 -6.980 4.142 1.00 98.44 82 PHE A O 1
ATOM 628 N N . ALA A 1 83 ? 1.863 -9.162 3.670 1.00 98.25 83 ALA A N 1
ATOM 629 C CA . ALA A 1 83 ? 1.313 -9.530 4.977 1.00 98.25 83 ALA A CA 1
ATOM 630 C C . ALA A 1 83 ? 2.256 -9.216 6.159 1.00 98.25 83 ALA A C 1
ATOM 632 O O . ALA A 1 83 ? 1.830 -9.188 7.312 1.00 98.25 83 ALA A O 1
ATOM 633 N N . LYS A 1 84 ? 3.547 -8.985 5.887 1.00 98.00 84 LYS A N 1
ATOM 634 C CA . LYS A 1 84 ? 4.576 -8.636 6.880 1.00 98.00 84 LYS A CA 1
ATOM 635 C C . LYS A 1 84 ? 4.973 -7.161 6.838 1.00 98.00 84 LYS A C 1
ATOM 637 O O . LYS A 1 84 ? 5.893 -6.769 7.558 1.00 98.00 84 LYS A O 1
ATOM 642 N N . ALA A 1 85 ? 4.353 -6.357 5.976 1.00 96.94 85 ALA A N 1
ATOM 643 C CA . ALA A 1 85 ? 4.680 -4.947 5.848 1.00 96.94 85 ALA A CA 1
ATOM 644 C C . ALA A 1 85 ? 4.368 -4.207 7.155 1.00 96.94 85 ALA A C 1
ATOM 646 O O . ALA A 1 85 ? 3.312 -4.383 7.748 1.00 96.94 85 ALA A O 1
ATOM 647 N N . VAL A 1 86 ? 5.290 -3.357 7.597 1.00 94.38 86 VAL A N 1
ATOM 648 C CA . VAL A 1 86 ? 5.103 -2.492 8.765 1.00 94.38 86 VAL A CA 1
ATOM 649 C C . VAL A 1 86 ? 5.589 -1.103 8.390 1.00 94.38 86 VAL A C 1
ATOM 651 O O . VAL A 1 86 ? 6.673 -0.954 7.826 1.00 94.38 86 VAL A O 1
ATOM 654 N N . ASN A 1 87 ? 4.790 -0.084 8.699 1.00 93.38 87 ASN A N 1
ATOM 655 C CA . ASN A 1 87 ? 5.132 1.310 8.445 1.00 93.38 87 ASN A CA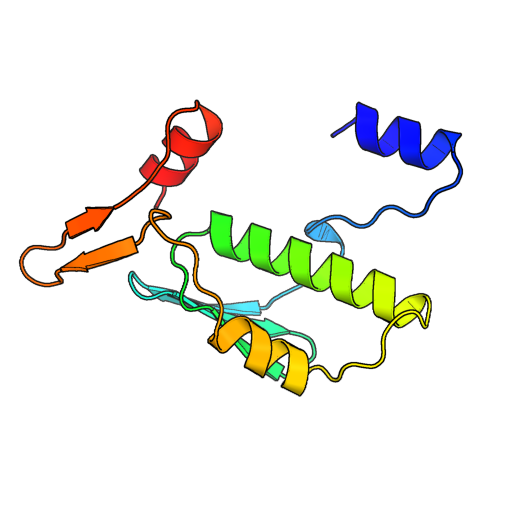 1
ATOM 656 C C . ASN A 1 87 ? 4.740 2.157 9.665 1.00 93.38 87 ASN A C 1
ATOM 658 O O . ASN A 1 87 ? 3.598 2.612 9.745 1.00 93.38 87 ASN A O 1
ATOM 662 N N . PRO A 1 88 ? 5.652 2.318 10.640 1.00 93.88 88 PRO A N 1
ATOM 663 C CA . PRO A 1 88 ? 5.344 3.010 11.885 1.00 93.88 88 PRO A CA 1
ATOM 664 C C . PRO A 1 88 ? 4.872 4.446 11.647 1.00 93.88 88 PRO A C 1
ATOM 666 O O . PRO A 1 88 ? 5.383 5.140 10.761 1.00 93.88 88 PRO A O 1
ATOM 669 N N . ALA A 1 89 ? 3.930 4.902 12.472 1.00 93.00 89 ALA A N 1
ATOM 670 C CA . ALA A 1 89 ? 3.347 6.241 12.412 1.00 93.00 89 ALA A CA 1
ATOM 671 C C . ALA A 1 89 ? 2.721 6.607 11.047 1.00 93.00 89 ALA A C 1
ATOM 673 O O . ALA A 1 89 ? 2.856 7.742 10.571 1.00 93.00 89 ALA A O 1
ATOM 674 N N . ARG A 1 90 ? 2.035 5.651 10.407 1.00 93.38 90 ARG A N 1
ATOM 675 C CA . ARG A 1 90 ? 1.227 5.848 9.189 1.00 93.38 90 ARG A CA 1
ATOM 676 C C . ARG A 1 90 ? -0.169 5.268 9.389 1.00 93.38 90 ARG A C 1
ATOM 678 O O . ARG A 1 90 ? -0.380 4.088 9.129 1.00 93.38 90 ARG A O 1
ATOM 685 N N . LEU A 1 91 ? -1.085 6.096 9.892 1.00 93.31 91 LEU A N 1
ATOM 686 C CA . LEU A 1 91 ? -2.396 5.690 10.411 1.00 93.31 91 LEU A CA 1
ATOM 687 C C . LEU A 1 91 ? -2.322 4.466 11.336 1.00 93.31 91 LEU A C 1
ATOM 689 O O . LEU A 1 91 ? -3.172 3.584 11.306 1.00 93.31 91 LEU A O 1
ATOM 693 N N . GLU A 1 92 ? -1.282 4.400 12.160 1.00 94.25 92 GLU A N 1
ATOM 694 C CA . GLU A 1 92 ? -1.024 3.245 13.007 1.00 94.25 92 GLU A CA 1
ATOM 695 C C . GLU A 1 92 ? -2.010 3.214 14.181 1.00 94.25 92 GLU A C 1
ATOM 697 O O . GLU A 1 92 ? -2.076 4.152 14.978 1.00 94.25 92 GLU A O 1
ATOM 702 N N . LEU A 1 93 ? -2.773 2.127 14.302 1.00 94.31 93 LEU A N 1
ATOM 703 C CA . LEU A 1 93 ? -3.715 1.918 15.398 1.00 94.31 93 LEU A CA 1
ATOM 704 C C . LEU A 1 93 ? -2.986 1.506 16.681 1.00 94.31 93 LEU A C 1
ATOM 706 O O . LEU A 1 93 ? -2.582 0.357 16.840 1.00 94.31 93 LEU A O 1
ATOM 710 N N . LEU A 1 94 ? -2.865 2.443 17.622 1.00 94.88 94 LEU A N 1
ATOM 711 C CA . LEU A 1 94 ? -2.205 2.225 18.914 1.00 94.88 94 LEU A CA 1
ATOM 712 C C . LEU A 1 94 ? -3.147 1.679 19.993 1.00 94.88 94 LEU A C 1
ATOM 714 O O . LEU A 1 94 ? -2.701 1.037 20.942 1.00 94.88 94 LEU A O 1
ATOM 718 N N . SER A 1 95 ? -4.447 1.961 19.891 1.00 96.25 95 SER A N 1
ATOM 719 C CA . SER A 1 95 ? -5.460 1.483 20.836 1.00 96.25 95 SER A CA 1
ATOM 720 C C . SER A 1 95 ? -6.827 1.415 20.163 1.00 96.25 95 SER A C 1
ATOM 722 O O . SER A 1 95 ? -7.155 2.278 19.357 1.00 96.25 95 SER A O 1
ATOM 724 N N . GLU A 1 96 ? -7.638 0.413 20.514 1.00 95.44 96 GLU A N 1
ATOM 725 C CA . GLU A 1 96 ? -9.024 0.257 20.037 1.00 95.44 96 GLU A CA 1
ATOM 726 C C . GLU A 1 96 ? -10.060 0.865 20.997 1.00 95.44 96 GLU A C 1
ATOM 728 O O . GLU A 1 96 ? -11.185 1.166 20.594 1.00 95.44 96 GLU A O 1
ATOM 733 N N . LYS A 1 97 ? -9.716 1.027 22.284 1.00 96.06 97 LYS A N 1
ATOM 734 C CA . LYS A 1 97 ? -10.632 1.515 23.331 1.00 96.06 97 LYS A CA 1
ATOM 735 C C . LYS A 1 97 ? -9.890 2.388 24.363 1.00 96.06 97 LYS A C 1
ATOM 737 O O . LYS A 1 97 ? -9.361 1.841 25.328 1.00 96.06 97 LYS A O 1
ATOM 742 N N . PRO A 1 98 ? -9.882 3.727 24.205 1.00 96.12 98 PRO A N 1
ATOM 743 C CA . PRO A 1 98 ? -10.434 4.482 23.074 1.00 96.12 98 PRO A CA 1
ATOM 744 C C . PRO A 1 98 ? -9.634 4.238 21.788 1.00 96.12 98 PRO A C 1
ATOM 746 O O . PRO A 1 98 ? -8.489 3.788 21.856 1.00 96.12 98 PRO A O 1
ATOM 749 N N . ILE A 1 99 ? -10.225 4.546 20.632 1.00 96.75 99 ILE A N 1
ATOM 750 C CA . ILE A 1 99 ? -9.497 4.518 19.359 1.00 96.75 99 ILE A CA 1
ATOM 751 C C . ILE A 1 99 ? -8.404 5.590 19.402 1.00 96.75 99 ILE A C 1
ATOM 753 O O . ILE A 1 99 ? -8.696 6.763 19.635 1.00 96.75 99 ILE A O 1
ATOM 757 N N . VAL A 1 100 ? -7.155 5.183 19.183 1.00 96.44 100 VAL A N 1
ATOM 758 C CA . VAL A 1 100 ? -5.997 6.078 19.077 1.00 96.44 100 VAL A CA 1
ATOM 759 C C . VAL A 1 100 ? -5.219 5.713 17.821 1.00 96.44 100 VAL A C 1
ATOM 761 O O . VAL A 1 100 ? -4.726 4.592 17.711 1.00 96.44 100 VAL A O 1
ATOM 764 N N . LEU A 1 101 ? -5.102 6.669 16.898 1.00 94.69 101 LEU A N 1
ATOM 765 C CA . LEU A 1 101 ? -4.322 6.551 15.666 1.00 94.69 101 LEU A CA 1
ATOM 766 C C . LEU A 1 101 ? -3.089 7.460 15.744 1.00 94.69 101 LEU A C 1
ATOM 768 O O . LEU A 1 101 ? -3.191 8.603 16.195 1.00 94.69 101 LEU A O 1
ATOM 772 N N . LEU A 1 102 ? -1.939 6.964 15.290 1.00 95.12 102 LEU A N 1
ATOM 773 C CA . LEU A 1 102 ? -0.696 7.719 15.148 1.00 95.12 102 LEU A CA 1
ATOM 774 C C . LEU A 1 102 ? -0.376 7.930 13.667 1.00 95.12 102 LEU A C 1
ATOM 776 O O . LEU A 1 102 ? -0.245 6.969 12.910 1.00 95.12 102 LEU A O 1
ATOM 780 N N . ASP A 1 103 ? -0.182 9.186 13.267 1.00 95.25 103 ASP A N 1
ATOM 781 C CA . ASP A 1 103 ? 0.179 9.529 11.895 1.00 95.25 103 ASP A CA 1
ATOM 782 C C . ASP A 1 103 ? 1.222 10.656 11.823 1.00 95.25 103 ASP A C 1
ATOM 784 O O . ASP A 1 103 ? 1.176 11.625 12.582 1.00 95.25 103 ASP A O 1
ATOM 788 N N . GLY A 1 104 ? 2.187 10.510 10.911 1.00 94.44 104 GLY A N 1
ATOM 789 C CA . GLY A 1 104 ? 3.272 11.461 10.658 1.00 94.44 104 GLY A CA 1
ATOM 790 C C . GLY A 1 104 ? 2.989 12.511 9.572 1.00 94.44 104 GLY A C 1
ATOM 791 O O . GLY A 1 104 ? 3.938 13.093 9.023 1.00 94.44 104 GLY A O 1
ATOM 792 N N . ALA A 1 105 ? 1.733 12.723 9.175 1.00 94.12 105 ALA A N 1
ATOM 793 C CA . ALA A 1 105 ? 1.343 13.754 8.222 1.00 94.12 105 ALA A CA 1
ATOM 794 C C . ALA A 1 105 ? 1.723 15.151 8.730 1.00 94.12 105 ALA A C 1
ATOM 796 O O . ALA A 1 105 ? 1.277 15.616 9.773 1.00 94.12 105 ALA A O 1
ATOM 797 N N . HIS A 1 106 ? 2.553 15.837 7.949 1.00 95.12 106 HIS A N 1
ATOM 798 C CA . HIS A 1 106 ? 3.033 17.192 8.247 1.00 95.12 106 HIS A CA 1
ATOM 799 C C . HIS A 1 106 ? 3.087 18.086 7.001 1.00 95.12 106 HIS A C 1
ATOM 801 O O . HIS A 1 106 ? 3.475 19.248 7.082 1.00 95.12 106 HIS A O 1
ATOM 807 N N . ASN A 1 107 ? 2.739 17.540 5.831 1.00 93.81 107 ASN A N 1
ATOM 808 C CA . ASN A 1 107 ? 2.694 18.268 4.569 1.00 93.81 107 ASN A CA 1
ATOM 809 C C . ASN A 1 107 ? 1.263 18.251 4.003 1.00 93.81 107 ASN A C 1
ATOM 811 O O . ASN A 1 107 ? 0.488 17.374 4.387 1.00 93.81 107 ASN A O 1
ATOM 815 N N . PRO A 1 108 ? 0.897 19.178 3.097 1.00 93.88 108 PRO A N 1
ATOM 816 C CA . PRO A 1 108 ? -0.483 19.305 2.627 1.00 93.88 108 PRO A CA 1
ATOM 817 C C . PRO A 1 108 ? -1.077 18.009 2.062 1.00 93.88 108 PRO A C 1
ATOM 819 O O . PRO A 1 108 ? -2.192 17.652 2.415 1.00 93.88 108 PRO A O 1
ATOM 822 N N . ASN A 1 109 ? -0.314 17.262 1.257 1.00 88.75 109 ASN A N 1
ATOM 823 C CA . ASN A 1 109 ? -0.782 15.987 0.703 1.00 88.75 109 ASN A CA 1
ATOM 824 C C . ASN A 1 109 ? -1.029 14.941 1.797 1.00 88.75 109 ASN A C 1
ATOM 826 O O . ASN A 1 109 ? -2.038 14.246 1.768 1.00 88.75 109 ASN A O 1
ATOM 830 N N . GLY A 1 110 ? -0.121 14.839 2.770 1.00 90.19 110 GLY A N 1
ATOM 831 C CA . GLY A 1 110 ? -0.266 13.929 3.901 1.00 90.19 110 GLY A CA 1
ATOM 832 C C . GLY A 1 110 ? -1.446 14.304 4.792 1.00 90.19 110 GLY A C 1
ATOM 833 O O . GLY A 1 110 ? -2.171 13.425 5.235 1.00 90.19 110 GLY A O 1
ATOM 834 N N . ILE A 1 111 ? -1.672 15.599 5.019 1.00 93.38 111 ILE A N 1
ATOM 835 C CA . ILE A 1 111 ? -2.800 16.082 5.823 1.00 93.38 111 ILE A CA 1
ATOM 836 C C . ILE A 1 111 ? -4.134 15.814 5.119 1.00 93.38 111 ILE A C 1
ATOM 838 O O . ILE A 1 111 ? -5.073 15.368 5.772 1.00 93.38 111 ILE A O 1
ATOM 842 N N . GLU A 1 112 ? -4.232 16.026 3.804 1.00 91.56 112 GLU A N 1
ATOM 843 C CA . GLU A 1 112 ? -5.455 15.681 3.062 1.00 91.56 112 GLU A CA 1
ATOM 844 C C . GLU A 1 112 ? -5.698 14.165 3.021 1.00 91.56 112 GLU A C 1
ATOM 846 O O . GLU A 1 112 ? -6.842 13.729 3.156 1.00 91.56 112 GLU A O 1
ATOM 851 N N . ALA A 1 113 ? -4.639 13.355 2.911 1.00 89.06 113 ALA A N 1
ATOM 852 C CA . ALA A 1 113 ? -4.750 11.901 3.021 1.00 89.06 113 ALA A CA 1
ATOM 853 C C . ALA A 1 113 ? -5.238 11.470 4.415 1.00 89.06 113 ALA A C 1
ATOM 855 O O . ALA A 1 113 ? -6.129 10.635 4.507 1.00 89.06 113 ALA A O 1
ATOM 856 N N . LEU A 1 114 ? -4.706 12.071 5.485 1.00 91.19 114 LEU A N 1
ATOM 857 C CA . LEU A 1 114 ? -5.124 11.814 6.868 1.00 91.19 114 LEU A CA 1
ATOM 858 C C . LEU A 1 114 ? -6.580 12.230 7.116 1.00 91.19 114 LEU A C 1
ATOM 860 O O . LEU A 1 114 ? -7.326 11.527 7.783 1.00 91.19 114 LEU A O 1
ATOM 864 N N . LYS A 1 115 ? -6.999 13.375 6.577 1.00 91.19 115 LYS A N 1
ATOM 865 C CA . LYS A 1 115 ? -8.372 13.878 6.702 1.00 91.19 115 LYS A CA 1
ATOM 866 C C . LYS A 1 115 ? -9.403 12.988 6.002 1.00 91.19 115 LYS A C 1
ATOM 868 O O . LYS A 1 115 ? -10.562 12.994 6.404 1.00 91.19 115 LYS A O 1
ATOM 873 N N . SER A 1 116 ? -8.994 12.290 4.945 1.00 85.50 116 SER A N 1
ATOM 874 C CA . SER A 1 116 ? -9.862 11.417 4.143 1.00 85.50 116 SER A CA 1
ATOM 875 C C . SER A 1 116 ? -9.833 9.953 4.598 1.00 85.50 116 SER A C 1
ATOM 877 O O . SER A 1 116 ? -10.443 9.117 3.937 1.00 85.50 116 SER A O 1
ATOM 879 N N . ALA A 1 117 ? -9.089 9.651 5.667 1.00 80.44 117 ALA A N 1
ATOM 880 C CA . ALA A 1 117 ? -8.879 8.308 6.197 1.00 80.44 117 ALA A CA 1
ATOM 881 C C . ALA A 1 117 ? -10.008 7.812 7.109 1.00 80.44 117 ALA A C 1
ATOM 883 O O . ALA A 1 117 ? -10.704 8.654 7.724 1.00 80.44 117 ALA A O 1
#

Solvent-accessible surface area (backbone atoms only — not comparable to full-atom values): 6802 Å² total; per-residue (Å²): 110,68,70,60,56,52,49,29,58,76,70,71,43,92,81,78,45,40,86,73,40,78,69,50,79,74,48,78,46,77,67,14,32,33,30,36,44,96,90,41,74,29,46,33,58,49,27,48,72,70,44,54,51,50,48,26,37,51,51,28,48,52,50,54,36,41,78,67,67,74,49,89,81,52,72,67,56,50,26,60,50,38,56,66,50,80,62,86,46,46,53,32,66,79,38,81,85,68,75,38,73,36,63,70,60,84,47,73,70,42,44,53,53,60,72,73,91